Protein AF-A0A820RZ49-F1 (afdb_monomer)

Foldseek 3Di:
DDDDDDDPDPPDPPPPPDDDPPPDPDPPVPPLQCVQCVPDDDDPQWDWDADPVRHTDTDGDD

Nearest PDB structures (foldseek):
  6jza-assembly1_A-2  TM=9.032E-01  e=8.288E-02  Mus musculus

Structure (mmCIF, N/CA/C/O backbone):
data_AF-A0A820RZ49-F1
#
_entry.id   AF-A0A820RZ49-F1
#
loop_
_atom_site.group_PDB
_atom_site.id
_atom_site.type_symbol
_atom_site.label_atom_id
_atom_site.label_alt_id
_atom_site.label_comp_id
_atom_site.label_asym_id
_atom_site.label_entity_id
_atom_site.label_seq_id
_atom_site.pdbx_PDB_ins_code
_atom_site.Cartn_x
_atom_site.Cartn_y
_atom_site.Cartn_z
_atom_site.occupancy
_atom_site.B_iso_or_equiv
_atom_site.auth_seq_id
_atom_site.auth_comp_id
_atom_site.auth_asym_id
_atom_site.auth_atom_id
_atom_site.pdbx_PDB_model_num
ATOM 1 N N . THR A 1 1 ? 47.681 8.508 29.352 1.00 44.28 1 THR A N 1
ATOM 2 C CA . THR A 1 1 ? 47.143 7.222 28.885 1.00 44.28 1 THR A CA 1
ATOM 3 C C . THR A 1 1 ? 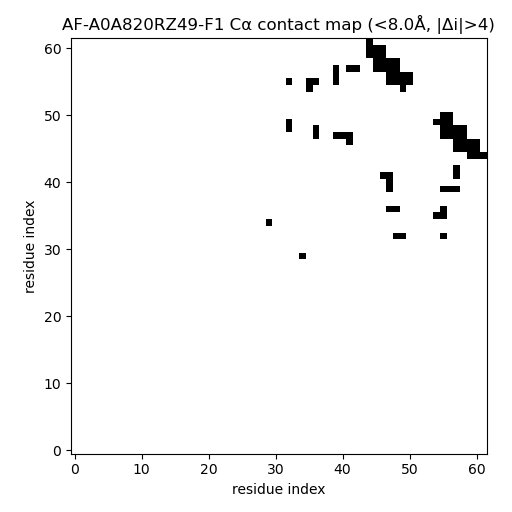45.654 7.375 28.802 1.00 44.28 1 THR A C 1
ATOM 5 O O . THR A 1 1 ? 45.023 7.667 29.813 1.00 44.28 1 THR A O 1
ATOM 8 N N . GLU A 1 2 ? 45.157 7.338 27.570 1.00 48.62 2 GLU A N 1
ATOM 9 C CA . GLU A 1 2 ? 43.749 7.480 27.223 1.00 48.62 2 GLU A CA 1
ATOM 10 C C . GLU A 1 2 ? 42.838 6.578 28.058 1.00 48.62 2 GLU A C 1
ATOM 12 O O . GLU A 1 2 ? 43.152 5.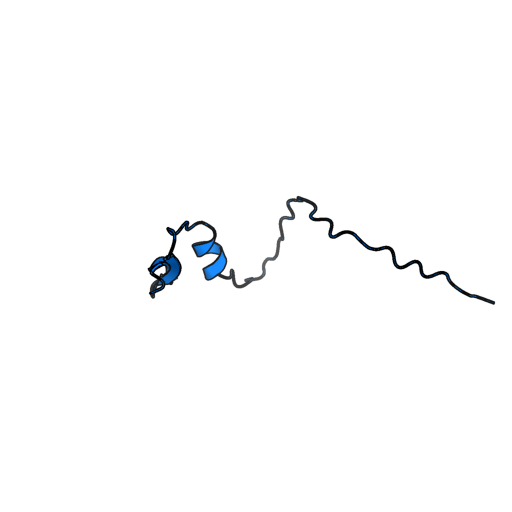420 28.330 1.00 48.62 2 GLU A O 1
ATOM 17 N N . SER A 1 3 ? 41.664 7.091 28.399 1.00 56.38 3 SER A N 1
ATOM 18 C CA . SER A 1 3 ? 40.447 6.286 28.430 1.00 56.38 3 SER A CA 1
ATOM 19 C C . SER A 1 3 ? 39.309 7.226 28.079 1.00 56.38 3 SER A C 1
ATOM 21 O O . SER A 1 3 ? 38.847 8.022 28.894 1.00 56.38 3 SER A O 1
ATOM 23 N N . GLU A 1 4 ? 38.987 7.200 26.792 1.00 56.53 4 GLU A N 1
ATOM 24 C CA . GLU A 1 4 ? 37.899 7.933 26.173 1.00 56.53 4 GLU A CA 1
ATOM 25 C C . GLU A 1 4 ? 36.557 7.491 26.760 1.00 56.53 4 GLU A C 1
ATOM 27 O O . GLU A 1 4 ? 36.268 6.307 26.936 1.00 56.53 4 GLU A O 1
ATOM 32 N N . ILE A 1 5 ? 35.752 8.498 27.061 1.00 60.56 5 ILE A N 1
ATOM 33 C CA . ILE A 1 5 ? 34.361 8.418 27.476 1.00 60.56 5 ILE A CA 1
ATOM 34 C C . ILE A 1 5 ? 33.541 7.928 26.272 1.00 60.56 5 ILE A C 1
ATOM 36 O O . ILE A 1 5 ? 33.732 8.423 25.163 1.00 60.56 5 ILE A O 1
ATOM 40 N N . LYS A 1 6 ? 32.610 6.989 26.470 1.00 55.47 6 LYS A N 1
ATOM 41 C CA . LYS A 1 6 ? 31.520 6.755 25.510 1.00 55.47 6 LYS A CA 1
ATOM 42 C C . LYS A 1 6 ? 30.187 6.756 26.240 1.00 55.47 6 LYS A C 1
ATOM 44 O O . LYS A 1 6 ? 29.643 5.706 26.572 1.00 55.47 6 LYS A O 1
ATOM 49 N N . ASP A 1 7 ? 29.692 7.965 26.477 1.00 57.81 7 ASP A N 1
ATOM 50 C CA . ASP A 1 7 ? 28.264 8.239 26.534 1.00 57.81 7 ASP A CA 1
ATOM 51 C C . ASP A 1 7 ? 27.670 7.810 25.187 1.00 57.81 7 ASP A C 1
ATOM 53 O O . ASP A 1 7 ? 28.008 8.358 24.140 1.00 57.81 7 ASP A O 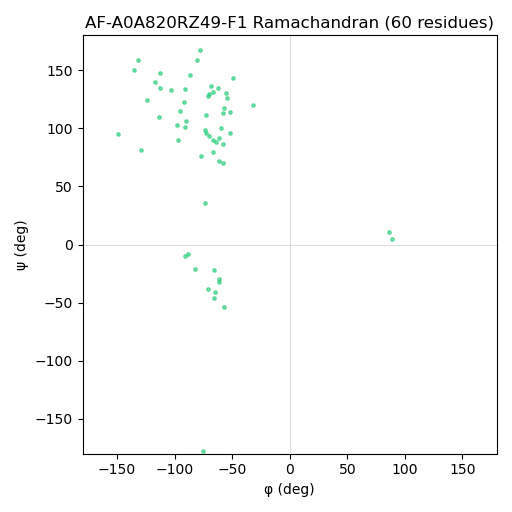1
ATOM 57 N N . VAL A 1 8 ? 26.832 6.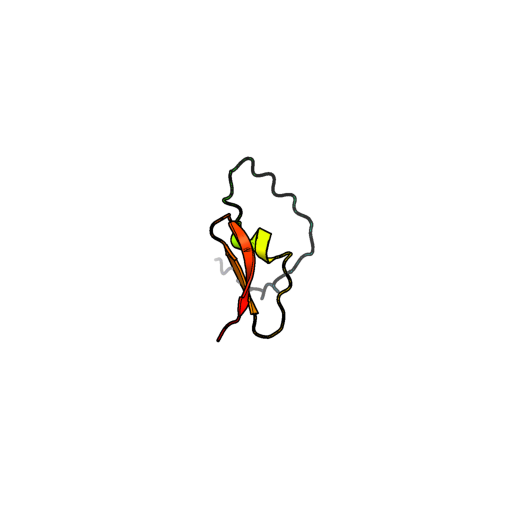776 25.188 1.00 57.66 8 VAL A N 1
ATOM 58 C CA . VAL A 1 8 ? 25.936 6.530 24.057 1.00 57.66 8 VAL A CA 1
ATOM 59 C C . VAL A 1 8 ? 24.609 7.134 24.467 1.00 57.66 8 VAL A C 1
ATOM 61 O O . VAL A 1 8 ? 23.799 6.507 25.151 1.00 57.66 8 VAL A O 1
ATOM 64 N N . GLU A 1 9 ? 24.457 8.408 24.118 1.00 60.59 9 GLU A N 1
ATOM 65 C CA . GLU A 1 9 ? 23.188 9.108 24.189 1.00 60.59 9 GLU A CA 1
ATOM 66 C C . GLU A 1 9 ? 22.139 8.343 23.379 1.00 60.59 9 GLU A C 1
ATOM 68 O O . GLU A 1 9 ? 22.341 7.923 22.239 1.00 60.59 9 GLU A O 1
ATOM 73 N N . ASN A 1 10 ? 21.012 8.140 24.045 1.00 50.81 10 ASN A N 1
ATOM 74 C CA . ASN A 1 10 ? 19.757 7.673 23.502 1.00 50.81 10 ASN A CA 1
ATOM 75 C C . ASN A 1 10 ? 19.252 8.728 22.503 1.00 50.81 10 ASN A C 1
ATOM 77 O O . ASN A 1 10 ? 18.555 9.663 22.901 1.00 50.81 10 ASN A O 1
ATOM 81 N N . ASP A 1 11 ? 19.657 8.624 21.232 1.00 53.44 11 ASP A N 1
ATOM 82 C CA . ASP A 1 11 ? 19.144 9.506 20.184 1.00 53.44 11 ASP A CA 1
ATOM 83 C C . ASP A 1 11 ? 17.697 9.102 19.885 1.00 53.44 11 ASP A C 1
ATOM 85 O O . ASP A 1 11 ? 17.390 8.142 19.176 1.00 53.44 11 ASP A O 1
ATOM 89 N N . VAL A 1 12 ? 16.808 9.836 20.550 1.00 56.19 12 VAL A N 1
ATOM 90 C CA . VAL A 1 12 ? 15.419 10.077 20.182 1.00 56.19 12 VAL A CA 1
ATOM 91 C C . VAL A 1 12 ? 15.309 10.072 18.660 1.00 56.19 12 VAL A C 1
ATOM 93 O O . VAL A 1 12 ? 15.931 10.904 18.007 1.00 56.19 12 VAL A O 1
ATOM 96 N N . LEU A 1 13 ? 14.499 9.161 18.111 1.00 56.41 13 LEU A N 1
ATOM 97 C CA . LEU A 1 13 ? 14.025 9.226 16.729 1.00 56.41 13 LEU A CA 1
ATOM 98 C C . LEU A 1 13 ? 13.424 10.616 16.497 1.00 56.41 13 LEU A C 1
ATOM 100 O O . LEU A 1 13 ? 12.274 10.878 16.855 1.00 56.41 13 LEU A O 1
ATOM 104 N N . LYS A 1 14 ? 14.230 11.518 15.937 1.00 47.00 14 LYS A N 1
ATOM 105 C CA . LYS A 1 14 ? 13.780 12.812 15.454 1.00 47.00 14 L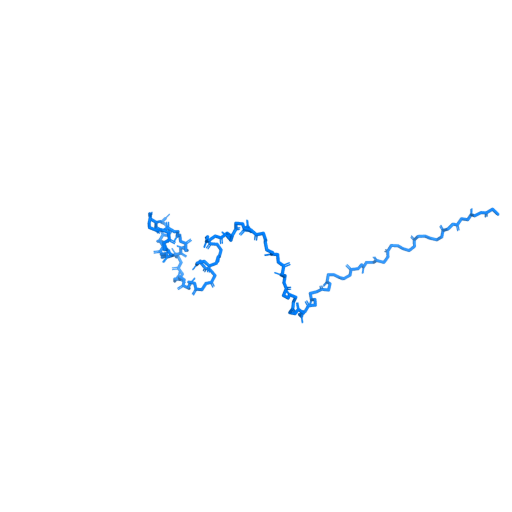YS A CA 1
ATOM 106 C C . LYS A 1 14 ? 13.012 12.543 14.166 1.00 47.00 14 LYS A C 1
ATOM 108 O O . LYS A 1 14 ? 13.600 12.302 13.115 1.00 47.00 14 LYS A O 1
ATOM 113 N N . VAL A 1 15 ? 11.687 12.500 14.264 1.00 47.84 15 VAL A N 1
ATOM 114 C CA . VAL A 1 15 ? 10.829 12.677 13.090 1.00 47.84 15 VAL A CA 1
ATOM 115 C C . VAL A 1 15 ? 10.826 14.177 12.822 1.00 47.84 15 VAL A C 1
ATOM 117 O O . VAL A 1 15 ? 9.911 14.885 13.233 1.00 47.84 15 VAL A O 1
ATOM 120 N N . ASP A 1 16 ? 11.920 14.667 12.241 1.00 49.06 16 ASP A N 1
ATOM 121 C CA . ASP A 1 16 ? 11.961 16.018 11.704 1.00 49.06 16 ASP A CA 1
ATOM 122 C C . ASP A 1 16 ? 11.114 16.026 10.429 1.00 49.06 16 ASP A C 1
ATOM 124 O O . ASP A 1 16 ? 11.407 15.374 9.425 1.00 49.06 16 ASP A O 1
ATOM 128 N N . GLU A 1 17 ? 9.998 16.737 10.539 1.00 63.12 17 GLU A N 1
ATOM 129 C CA . GLU A 1 17 ? 9.149 17.234 9.468 1.00 63.12 17 GLU A CA 1
ATOM 130 C C . GLU A 1 17 ? 9.967 18.193 8.588 1.00 63.12 17 GLU A C 1
ATOM 132 O O . GLU A 1 17 ? 9.776 19.404 8.627 1.00 63.12 17 GLU A O 1
A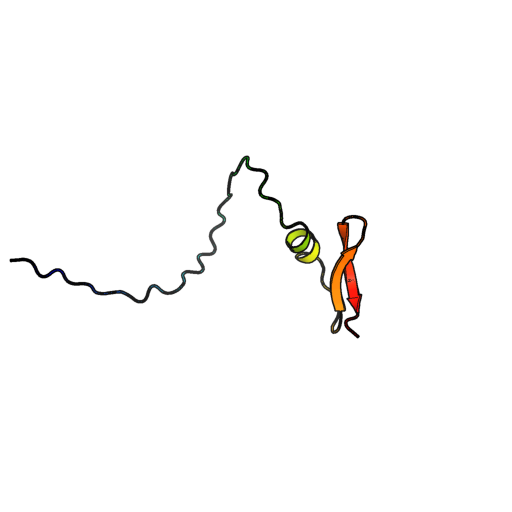TOM 137 N N . GLU A 1 18 ? 10.909 17.667 7.802 1.00 55.47 18 GLU A N 1
ATOM 138 C CA . GLU A 1 18 ? 11.603 18.449 6.784 1.00 55.47 18 GLU A CA 1
ATOM 139 C C . GLU A 1 18 ? 11.477 17.830 5.393 1.00 55.47 18 GLU A C 1
ATOM 141 O O . GLU A 1 18 ? 11.758 16.669 5.103 1.00 55.47 18 GLU A O 1
ATOM 146 N N . ASN A 1 19 ? 10.977 18.704 4.538 1.00 51.72 19 ASN A N 1
ATOM 147 C CA . ASN A 1 19 ? 10.691 18.597 3.132 1.00 51.72 19 ASN A CA 1
ATOM 148 C C . ASN A 1 19 ? 12.011 18.437 2.357 1.00 51.72 19 ASN A C 1
ATOM 150 O O . ASN A 1 19 ? 12.529 19.414 1.819 1.00 51.72 19 ASN A O 1
ATOM 154 N N . ASP A 1 20 ? 12.586 17.233 2.329 1.00 45.31 20 ASP A N 1
ATOM 155 C CA . ASP A 1 20 ? 13.780 16.960 1.525 1.00 45.31 20 ASP A CA 1
ATOM 156 C C . ASP A 1 20 ? 13.375 16.466 0.131 1.00 45.31 20 ASP A C 1
ATOM 158 O O . ASP A 1 20 ? 12.979 15.317 -0.090 1.00 45.31 20 ASP A O 1
ATOM 162 N N . VAL A 1 21 ? 13.439 17.394 -0.827 1.00 53.47 21 VAL A N 1
ATOM 163 C CA . VAL A 1 21 ? 13.392 17.109 -2.261 1.00 53.47 21 VAL A CA 1
ATOM 164 C C . VAL A 1 21 ? 14.593 16.229 -2.599 1.00 53.47 21 VAL A C 1
ATOM 166 O O . VAL A 1 21 ? 15.666 16.721 -2.950 1.00 53.47 21 VAL A O 1
ATOM 169 N N . LEU A 1 22 ? 14.394 14.915 -2.548 1.00 54.06 22 LEU A N 1
ATOM 170 C CA . LEU A 1 22 ? 15.341 13.946 -3.079 1.00 54.06 22 LEU A CA 1
ATOM 171 C C . LEU A 1 22 ? 15.386 14.087 -4.608 1.00 54.06 22 LEU A C 1
ATOM 173 O O . LEU A 1 22 ? 14.628 13.447 -5.337 1.00 54.06 22 LEU A O 1
ATOM 177 N N . LYS A 1 23 ? 16.287 14.944 -5.103 1.00 49.97 23 LYS A N 1
ATOM 178 C CA . LYS A 1 23 ? 16.757 14.900 -6.491 1.00 49.97 23 LYS A CA 1
ATOM 179 C C . LYS A 1 23 ? 17.609 13.658 -6.660 1.00 49.97 23 LYS A C 1
ATOM 181 O O . LYS A 1 23 ? 18.813 13.670 -6.420 1.00 49.97 23 LYS A O 1
ATOM 186 N N . VAL A 1 24 ? 16.943 12.605 -7.091 1.00 49.88 24 VAL A N 1
ATOM 187 C CA . VAL A 1 24 ? 17.576 11.454 -7.695 1.00 49.88 24 VAL A CA 1
ATOM 188 C C . VAL A 1 24 ? 17.112 11.462 -9.147 1.00 49.88 24 VAL A C 1
ATOM 190 O O . VAL A 1 24 ? 15.944 11.197 -9.407 1.00 49.88 24 VAL A O 1
ATOM 193 N N . ASP A 1 25 ? 17.988 11.761 -10.107 1.00 61.28 25 ASP A N 1
ATOM 194 C CA . ASP A 1 25 ? 17.758 11.383 -11.515 1.00 61.28 25 ASP A CA 1
ATOM 195 C C . ASP A 1 25 ? 17.977 9.857 -11.687 1.00 61.28 25 ASP A C 1
ATOM 197 O O . ASP A 1 25 ? 18.515 9.386 -12.686 1.00 61.28 25 ASP A O 1
ATOM 201 N N . GLU A 1 26 ? 17.600 9.074 -10.673 1.00 52.22 26 GLU A N 1
ATOM 202 C CA . GLU A 1 26 ? 17.530 7.621 -10.708 1.00 52.22 26 GLU A CA 1
ATOM 203 C C . GLU A 1 26 ? 16.059 7.267 -10.845 1.00 52.22 26 GLU A C 1
ATOM 205 O O . GLU A 1 26 ? 15.208 7.771 -10.106 1.00 52.22 26 GLU A O 1
ATOM 210 N N . GLU A 1 27 ? 15.776 6.356 -11.768 1.00 55.00 27 GLU A N 1
ATOM 211 C CA . GLU A 1 27 ? 14.582 5.524 -11.786 1.00 55.00 27 GLU A CA 1
ATOM 212 C C . GLU A 1 27 ? 14.526 4.723 -10.475 1.00 55.00 27 GLU A C 1
ATOM 214 O O . GLU A 1 27 ? 14.752 3.515 -10.437 1.00 55.00 27 GLU A O 1
ATOM 219 N N . LYS A 1 28 ? 14.269 5.401 -9.352 1.00 50.06 28 LYS A N 1
ATOM 220 C CA . LYS A 1 28 ? 13.822 4.762 -8.129 1.00 50.06 28 LYS A CA 1
ATOM 221 C C . LYS A 1 28 ? 12.557 4.055 -8.583 1.00 50.06 28 LYS A C 1
ATOM 223 O O . LYS A 1 28 ? 11.670 4.759 -9.074 1.00 50.06 28 LYS A O 1
ATOM 228 N N . PRO A 1 29 ? 12.471 2.715 -8.533 1.00 50.12 29 PRO A N 1
ATOM 229 C CA . PRO A 1 29 ? 11.215 2.060 -8.815 1.00 50.12 29 PRO A CA 1
ATOM 230 C C . PRO A 1 29 ? 10.279 2.635 -7.768 1.00 50.12 29 PRO A C 1
ATOM 232 O O . PRO A 1 29 ? 10.378 2.296 -6.587 1.00 50.12 29 PRO A O 1
ATOM 235 N N . ILE A 1 30 ? 9.471 3.616 -8.183 1.00 57.78 30 ILE A N 1
ATOM 236 C CA . ILE A 1 30 ? 8.337 4.075 -7.417 1.00 57.78 30 ILE A CA 1
ATOM 237 C C . ILE A 1 30 ? 7.654 2.758 -7.165 1.00 57.78 30 ILE A C 1
ATOM 239 O O . ILE A 1 30 ? 7.331 2.019 -8.099 1.00 57.78 30 ILE A O 1
ATOM 243 N N . ASN A 1 31 ? 7.626 2.381 -5.902 1.00 61.06 31 ASN A N 1
ATOM 244 C CA . ASN A 1 31 ? 6.770 1.329 -5.452 1.00 61.06 31 ASN A CA 1
ATOM 245 C C . ASN A 1 31 ? 5.364 1.802 -5.848 1.00 61.06 31 ASN A C 1
ATOM 247 O O . ASN A 1 31 ? 4.727 2.539 -5.104 1.00 61.06 31 ASN A O 1
ATOM 251 N N . ASP A 1 32 ? 4.963 1.493 -7.084 1.00 70.88 32 ASP A N 1
ATOM 252 C CA . ASP A 1 32 ? 3.746 1.996 -7.714 1.00 70.88 32 ASP A CA 1
ATOM 253 C C . ASP A 1 32 ? 2.563 1.523 -6.872 1.00 70.88 32 ASP A C 1
ATOM 255 O O . ASP A 1 32 ? 1.620 2.262 -6.654 1.00 70.88 32 ASP A O 1
ATOM 259 N N . PHE A 1 33 ? 2.695 0.371 -6.212 1.00 79.00 33 PHE A N 1
ATOM 260 C CA . PHE A 1 33 ? 1.745 -0.063 -5.202 1.00 79.00 33 PHE A CA 1
ATOM 261 C C . PHE A 1 33 ? 1.574 0.950 -4.059 1.00 79.00 33 PHE A C 1
ATOM 263 O O . PHE A 1 33 ? 0.445 1.351 -3.790 1.00 79.00 33 PHE A O 1
ATOM 270 N N . GLU A 1 34 ? 2.646 1.389 -3.393 1.00 79.06 34 GLU A N 1
ATOM 271 C CA . GLU A 1 34 ? 2.535 2.369 -2.302 1.00 79.06 34 GLU A CA 1
ATOM 272 C C . GLU A 1 34 ? 2.038 3.728 -2.788 1.00 79.06 34 GLU A C 1
ATOM 274 O O . GLU A 1 34 ? 1.187 4.304 -2.124 1.00 79.06 34 GLU A O 1
ATOM 279 N N . ASP A 1 35 ? 2.488 4.226 -3.940 1.00 82.44 35 ASP A N 1
ATOM 280 C CA . ASP A 1 35 ? 2.034 5.523 -4.464 1.00 82.44 35 ASP A CA 1
ATOM 281 C C . ASP A 1 35 ? 0.540 5.500 -4.846 1.00 82.44 35 ASP A C 1
ATOM 283 O O . ASP A 1 35 ? -0.251 6.357 -4.433 1.00 82.44 35 ASP A O 1
ATOM 287 N N . ARG A 1 36 ? 0.111 4.450 -5.555 1.00 83.69 36 ARG A N 1
ATOM 288 C CA . ARG A 1 36 ? -1.276 4.284 -6.012 1.00 83.69 36 ARG A CA 1
ATOM 289 C C . ARG A 1 36 ? -2.223 3.974 -4.855 1.00 83.69 36 ARG A C 1
ATOM 291 O O . ARG A 1 36 ? -3.339 4.498 -4.813 1.00 83.69 36 ARG A O 1
ATOM 298 N N . CYS A 1 37 ? -1.786 3.172 -3.884 1.00 88.12 37 CYS A N 1
ATOM 299 C CA . CYS A 1 37 ? -2.586 2.869 -2.700 1.00 88.12 37 CYS A CA 1
ATOM 300 C C . CYS A 1 37 ? -2.519 3.948 -1.611 1.00 88.12 37 CYS A C 1
ATOM 302 O O . C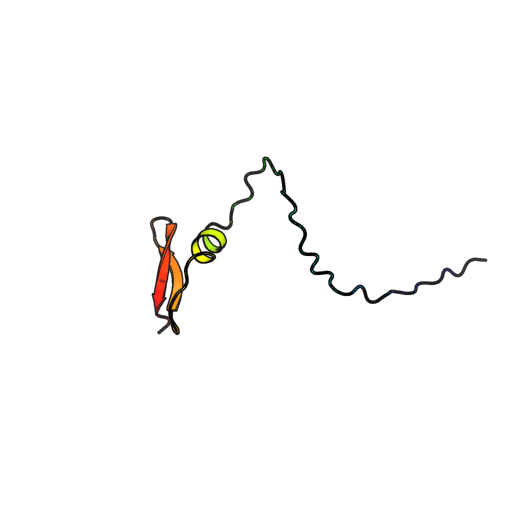YS A 1 37 ? -3.457 4.038 -0.823 1.00 88.12 37 CYS A O 1
ATOM 304 N N . ALA A 1 38 ? -1.500 4.816 -1.575 1.00 84.19 38 ALA A N 1
ATOM 305 C CA . ALA A 1 38 ? -1.396 5.887 -0.576 1.00 84.19 38 ALA A CA 1
ATOM 306 C C . ALA A 1 38 ? -2.559 6.887 -0.652 1.00 84.19 38 ALA A C 1
ATOM 308 O O . ALA A 1 38 ? -2.989 7.428 0.368 1.00 84.19 38 ALA A O 1
ATOM 309 N N . SER A 1 39 ? -3.089 7.126 -1.855 1.00 82.50 39 SER A N 1
ATOM 310 C CA . SER A 1 39 ? -4.231 8.023 -2.076 1.00 82.50 39 SER A CA 1
ATOM 311 C C . SER A 1 39 ? -5.595 7.320 -2.019 1.00 82.50 39 SER A C 1
ATOM 313 O O . SER A 1 39 ? -6.633 7.986 -1.956 1.00 82.50 39 SER A O 1
ATOM 315 N N . THR A 1 40 ? -5.613 5.985 -1.977 1.00 84.62 40 THR A N 1
ATOM 316 C CA . THR A 1 40 ? -6.838 5.182 -2.043 1.00 84.62 40 THR A CA 1
ATOM 317 C C . THR A 1 40 ? -7.318 4.817 -0.641 1.00 84.62 40 THR A C 1
ATOM 319 O O . THR A 1 40 ? -6.677 4.065 0.088 1.00 84.62 40 THR A O 1
ATOM 322 N N . LYS A 1 41 ? -8.488 5.332 -0.247 1.00 89.19 41 LYS A N 1
ATOM 323 C CA . LYS A 1 41 ? -9.135 4.981 1.026 1.00 89.19 41 LYS A CA 1
ATOM 324 C C . LYS A 1 41 ? -10.202 3.914 0.806 1.00 89.19 41 LYS A C 1
ATOM 326 O O . LYS A 1 41 ? -11.302 4.232 0.358 1.00 89.19 41 LYS A O 1
ATOM 331 N N . CYS A 1 42 ? -9.876 2.675 1.151 1.00 90.12 42 CYS A N 1
ATOM 332 C CA . CYS A 1 42 ? -10.831 1.569 1.160 1.00 90.12 42 CYS A CA 1
ATOM 333 C C . CYS A 1 42 ? -11.699 1.578 2.427 1.00 90.12 42 CYS A C 1
ATOM 335 O O . CYS A 1 42 ? -11.348 2.215 3.425 1.00 90.12 42 CYS A O 1
ATOM 337 N N . ARG A 1 43 ? -12.864 0.924 2.379 1.00 90.75 43 ARG A N 1
ATOM 338 C CA . ARG A 1 43 ? -13.767 0.807 3.533 1.00 90.75 43 ARG A CA 1
ATOM 339 C C . ARG A 1 43 ? -13.256 -0.255 4.507 1.00 90.75 43 ARG A C 1
ATOM 341 O O . ARG A 1 43 ? -12.384 -1.057 4.182 1.00 90.75 43 ARG A O 1
ATOM 348 N N . ASP A 1 44 ? -13.826 -0.282 5.708 1.00 85.88 44 ASP A N 1
ATOM 349 C CA . ASP A 1 44 ? -13.561 -1.345 6.678 1.00 85.88 44 ASP A CA 1
ATOM 350 C C . ASP A 1 44 ? -13.830 -2.732 6.072 1.00 85.88 44 ASP A C 1
ATOM 352 O O . ASP A 1 44 ? -14.920 -3.004 5.567 1.00 85.88 44 ASP A O 1
ATOM 356 N N . GLY A 1 45 ? -12.825 -3.609 6.144 1.00 87.50 45 GLY A N 1
ATOM 357 C CA . GLY A 1 45 ? -12.869 -4.952 5.554 1.00 87.50 45 GLY A CA 1
ATOM 358 C C . GLY A 1 45 ? -12.400 -5.031 4.098 1.00 87.50 45 GLY A C 1
ATOM 359 O O . GLY A 1 45 ? -12.450 -6.107 3.504 1.00 87.50 45 GLY A O 1
ATOM 360 N N . GLU A 1 46 ? -11.918 -3.929 3.525 1.00 92.88 46 GLU A N 1
ATOM 361 C CA . GLU A 1 46 ? -11.312 -3.883 2.195 1.00 92.88 46 GLU A CA 1
ATOM 362 C C . GLU A 1 46 ? -9.810 -3.559 2.283 1.00 92.88 46 GLU A C 1
ATOM 364 O O . GLU A 1 46 ? -9.362 -2.820 3.162 1.00 92.88 46 GLU A O 1
ATOM 369 N N . LEU A 1 47 ? -9.025 -4.097 1.349 1.00 91.69 47 LEU A N 1
ATOM 370 C CA . LEU A 1 47 ? -7.605 -3.799 1.169 1.00 91.69 47 LEU A CA 1
ATOM 371 C C . LEU A 1 47 ? -7.384 -3.161 -0.202 1.00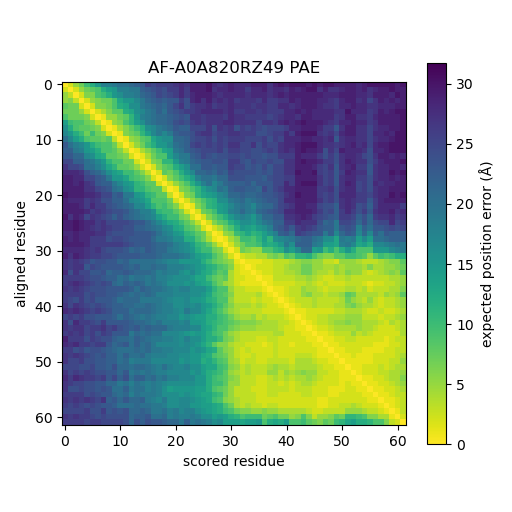 91.69 47 LEU A C 1
ATOM 373 O O . LEU A 1 47 ? -7.969 -3.604 -1.190 1.00 91.69 47 LEU A O 1
ATOM 377 N N . CYS A 1 48 ? -6.508 -2.159 -0.269 1.00 92.06 48 CYS A N 1
ATOM 378 C CA . CYS A 1 48 ? -6.054 -1.643 -1.553 1.00 92.06 48 CYS A CA 1
ATOM 379 C C . CYS A 1 48 ? -5.139 -2.662 -2.242 1.00 92.06 48 CYS A C 1
ATOM 381 O O . CYS A 1 48 ? -4.170 -3.145 -1.653 1.00 92.06 48 CYS A O 1
ATOM 383 N N . VAL A 1 49 ? -5.457 -2.985 -3.488 1.00 92.31 49 VAL A N 1
ATOM 384 C CA . VAL A 1 49 ? -4.699 -3.875 -4.365 1.00 92.31 49 VAL A CA 1
ATOM 385 C C . VAL A 1 49 ? -4.516 -3.204 -5.722 1.00 92.31 49 VAL A C 1
ATOM 387 O O . VAL A 1 49 ? -5.285 -2.319 -6.082 1.00 92.31 49 VAL A O 1
ATOM 390 N N . LEU A 1 50 ? -3.520 -3.628 -6.497 1.00 89.75 50 LEU A N 1
ATOM 391 C CA . LEU A 1 50 ? -3.412 -3.216 -7.896 1.00 89.75 50 LEU A CA 1
ATOM 392 C C . LEU A 1 50 ? -4.138 -4.221 -8.789 1.00 89.75 50 LEU A C 1
ATOM 394 O O . LEU A 1 50 ? -3.967 -5.436 -8.638 1.00 89.75 50 LEU A O 1
ATOM 398 N N . ASN A 1 51 ? -4.935 -3.720 -9.729 1.00 87.25 51 ASN A N 1
ATOM 399 C CA . ASN A 1 51 ? -5.542 -4.546 -10.765 1.00 87.25 51 ASN A CA 1
ATOM 400 C C . ASN A 1 51 ? -4.499 -4.940 -11.839 1.00 87.25 51 ASN A C 1
ATOM 402 O O . ASN A 1 51 ? -3.313 -4.616 -11.752 1.00 87.25 51 ASN A O 1
ATOM 406 N N . LYS A 1 52 ? -4.931 -5.667 -12.876 1.00 87.25 52 LYS A N 1
ATOM 407 C CA . LYS A 1 52 ? -4.039 -6.107 -13.969 1.00 87.25 52 LYS A CA 1
ATOM 408 C C . LYS A 1 52 ? -3.491 -4.956 -14.816 1.00 87.25 52 LYS A C 1
ATOM 410 O O . LYS A 1 52 ? -2.480 -5.144 -15.486 1.00 87.25 52 LYS A O 1
ATOM 415 N N . ASP A 1 53 ? -4.169 -3.819 -14.792 1.00 86.00 53 ASP A N 1
ATOM 416 C CA . ASP A 1 53 ? -3.815 -2.597 -15.504 1.00 86.00 53 ASP A CA 1
ATOM 417 C C . ASP A 1 53 ? -2.869 -1.704 -14.674 1.00 86.00 53 ASP A C 1
ATOM 419 O O . ASP A 1 53 ? -2.293 -0.759 -15.207 1.00 86.00 53 ASP A O 1
ATOM 423 N N . GLY A 1 54 ? -2.638 -2.047 -13.398 1.00 84.06 54 GLY A N 1
ATOM 424 C CA . GLY A 1 54 ? -1.797 -1.287 -12.472 1.00 84.06 54 GLY A CA 1
ATOM 425 C C . GLY A 1 54 ? -2.532 -0.160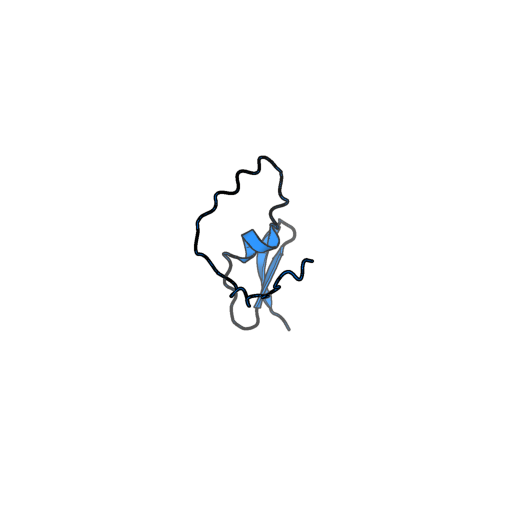 -11.740 1.00 84.06 54 GLY A C 1
ATOM 426 O O . GLY A 1 54 ? -1.892 0.654 -11.085 1.00 84.06 54 GLY A O 1
ATOM 427 N N . ASP A 1 55 ? -3.862 -0.098 -11.818 1.00 86.56 55 ASP A N 1
ATOM 428 C CA . ASP A 1 55 ? -4.656 0.864 -11.052 1.00 86.56 55 ASP A CA 1
ATOM 429 C C . ASP A 1 55 ? -4.988 0.327 -9.657 1.00 86.56 55 ASP A C 1
ATOM 431 O O . ASP A 1 55 ? -5.240 -0.868 -9.470 1.00 86.56 55 ASP A O 1
ATOM 435 N N . ALA A 1 56 ? -5.036 1.233 -8.679 1.00 90.31 56 ALA A N 1
ATOM 436 C CA . ALA A 1 56 ? -5.478 0.920 -7.327 1.00 90.31 56 ALA A CA 1
ATOM 437 C C . ALA A 1 56 ? -6.987 0.634 -7.281 1.00 90.31 56 ALA A C 1
ATOM 439 O O . ALA A 1 56 ? -7.808 1.432 -7.735 1.00 90.31 56 ALA A O 1
ATOM 440 N N . GLU A 1 57 ? -7.349 -0.489 -6.669 1.00 92.81 57 GLU A N 1
ATOM 441 C CA . GLU A 1 57 ? -8.720 -0.934 -6.438 1.00 92.81 57 GLU A CA 1
ATOM 442 C C . GLU A 1 57 ? -8.868 -1.460 -5.002 1.00 92.81 57 GLU A C 1
ATOM 444 O O . GLU A 1 57 ? -7.922 -1.976 -4.409 1.00 92.81 57 GLU A O 1
ATOM 449 N N . CYS A 1 58 ? -10.063 -1.336 -4.425 1.00 92.88 58 CYS A N 1
ATOM 450 C CA . CYS A 1 58 ? -10.375 -1.903 -3.116 1.00 92.88 58 CYS A CA 1
ATOM 451 C C . CYS A 1 58 ? -10.964 -3.305 -3.271 1.00 92.88 58 CYS A C 1
ATOM 453 O O . CYS A 1 58 ? -11.995 -3.482 -3.917 1.00 92.88 58 CYS A O 1
ATOM 455 N N . ALA A 1 59 ? -10.330 -4.294 -2.646 1.00 92.31 59 ALA A N 1
ATOM 456 C CA . ALA A 1 59 ? -10.782 -5.679 -2.640 1.00 92.31 59 ALA A CA 1
ATOM 457 C C . ALA A 1 59 ? -11.220 -6.110 -1.236 1.00 92.31 59 ALA A C 1
ATOM 459 O O . ALA A 1 59 ? -10.511 -5.876 -0.257 1.00 92.31 59 ALA A O 1
ATOM 460 N N . CYS A 1 60 ? -12.368 -6.781 -1.131 1.00 90.62 60 CYS A N 1
ATOM 461 C CA . CYS A 1 60 ? -12.849 -7.336 0.134 1.00 90.62 60 CYS A CA 1
ATOM 462 C C . CYS A 1 60 ? -11.938 -8.466 0.627 1.00 90.62 60 CYS A C 1
ATOM 464 O O . CYS A 1 60 ? -11.657 -9.417 -0.106 1.00 90.62 60 CYS A O 1
ATOM 466 N N . ILE A 1 61 ? -11.557 -8.405 1.898 1.00 81.81 61 ILE A N 1
ATOM 467 C CA . ILE A 1 61 ? -10.837 -9.477 2.580 1.00 81.81 61 ILE A CA 1
ATOM 468 C C . ILE A 1 61 ? -11.910 -10.382 3.204 1.00 81.81 61 ILE A C 1
ATOM 470 O O . ILE A 1 61 ? -12.615 -9.957 4.118 1.00 81.81 61 ILE A O 1
ATOM 474 N N . THR A 1 62 ? -12.125 -11.570 2.628 1.00 70.50 62 THR A N 1
ATOM 475 C CA . THR A 1 62 ? -13.184 -12.517 3.048 1.00 70.50 62 THR A CA 1
ATOM 476 C C . THR A 1 62 ? -12.707 -13.471 4.132 1.00 70.50 62 THR A C 1
ATOM 478 O O . THR A 1 62 ? -11.512 -13.839 4.098 1.00 70.50 62 THR A O 1
#

Organism: NCBI:txid433720

Secondary structure (DSSP, 8-state):
-------------------------S-----HHHHHHHT--PPTTEEEEE-TTS-EEEEE--

pLDDT: mean 70.13, std 17.13, range [44.28, 92.88]

Radius of gyration: 21.35 Å; Cα contacts (8 Å, |Δi|>4): 42; chains: 1; bounding box: 61×31×44 Å

Sequence (62 aa):
TESEIKDVENDVLKVDEENDVLKVDEEKPINDFEDRCASTKCRDGELCVLNKDGDAECACIT

Solvent-accessible surface area (backbone atoms only — not comparable to full-atom values): 4441 Å² total; per-residue (Å²): 132,90,79,81,84,78,84,78,76,82,76,70,85,74,84,71,94,66,92,74,83,78,86,58,100,56,88,64,78,68,56,56,67,57,62,46,36,72,78,54,83,53,58,95,61,36,42,72,42,68,50,97,86,68,48,62,41,68,42,77,68,130

Mean predicted aligned error: 16.11 Å